Protein AF-A0A971TF16-F1 (afdb_monomer)

Nearest PDB structures (foldseek):
  4kbg-assembly1_A  TM=9.454E-01  e=7.241E-04  Therm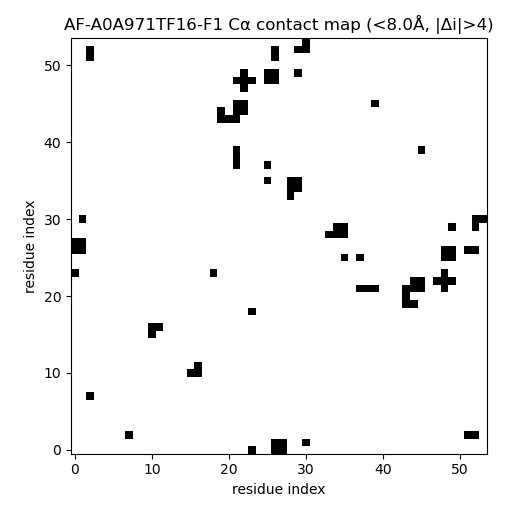us thermophilus HB27
  5gju-assembly1_A  TM=9.518E-01  e=1.442E-03  Escherichia coli K-12
  6l5m-assembly4_D  TM=8.936E-01  e=8.077E-03  Homo sapiens
  8eth-assembly1_D  TM=9.055E-01  e=9.270E-03  Schizosaccharomyces pombe
  8eti-assembly1_D  TM=8.995E-01  e=1.609E-02  Schizosaccharomyces pombe

pLDDT: mean 91.65, std 4.38, range [67.69, 96.56]

Solvent-accessible surface area (backbone atoms only — not comparable to full-atom values): 3477 Å² total; per-residue (Å²): 119,92,68,60,66,71,57,52,54,50,37,41,75,75,70,51,80,72,78,42,73,60,26,69,70,37,27,56,51,34,64,72,71,45,92,77,91,85,89,76,66,89,88,46,52,60,69,57,27,67,53,66,57,106

Foldseek 3Di:
DPADPVVQVVCVVVVNNDAFPLLVVQQVCLLVVHDDDDDDDPPRCVCCSNVRSD

Sequence (54 aa):
MGLPEVIVQRLAADGITEPFAIQAATIPDALEGKDVLGRAQTGSGKTLGFGLPL

Secondary structure (DSSP, 8-state):
----HHHHHHHHHTT--S--HHHHHHHHHHHTT--------TTS-HHHHHHTT-

Radius of gyration: 10.74 Å; Cα contacts (8 Å, |Δi|>4): 47; chains: 1; bounding box: 26×24×22 Å

Mean predicted aligned error: 2.92 Å

Structure (mmCIF, N/CA/C/O backbone):
data_AF-A0A971TF16-F1
#
_entry.id   AF-A0A971TF16-F1
#
loop_
_atom_site.group_PDB
_atom_site.id
_atom_site.type_symbol
_atom_site.label_atom_id
_atom_site.label_alt_id
_atom_site.label_comp_id
_atom_site.label_asym_id
_atom_site.label_entity_id
_atom_site.label_seq_id
_atom_site.pdbx_PDB_ins_code
_atom_site.Cartn_x
_atom_site.Cartn_y
_atom_site.Cartn_z
_atom_site.occupancy
_atom_site.B_iso_or_equiv
_atom_site.auth_seq_id
_atom_site.auth_comp_id
_atom_site.auth_asym_id
_atom_site.auth_atom_id
_atom_site.pdbx_PDB_model_num
ATOM 1 N N . MET A 1 1 ? -6.060 -2.092 -10.447 1.00 67.69 1 MET A N 1
ATOM 2 C CA . MET A 1 1 ? -4.779 -2.149 -9.708 1.00 67.69 1 MET A CA 1
ATOM 3 C C . MET A 1 1 ? -3.872 -3.300 -10.146 1.00 67.69 1 MET A C 1
ATOM 5 O O . MET A 1 1 ? -2.776 -3.365 -9.627 1.00 67.69 1 MET A O 1
ATOM 9 N N . GLY A 1 2 ? -4.276 -4.201 -11.056 1.00 81.50 2 GLY A N 1
ATOM 10 C CA . GLY A 1 2 ? -3.402 -5.304 -11.500 1.00 81.50 2 GLY A CA 1
ATOM 11 C C . GLY A 1 2 ? -3.153 -6.401 -10.453 1.00 81.50 2 GLY A C 1
ATOM 12 O O . GLY A 1 2 ? -2.423 -7.342 -10.729 1.00 81.50 2 GLY A O 1
ATOM 13 N N . LEU A 1 3 ? -3.767 -6.296 -9.270 1.00 89.81 3 LEU A N 1
ATOM 14 C CA . LEU A 1 3 ? -3.640 -7.269 -8.189 1.00 89.81 3 LEU A CA 1
ATOM 15 C C . LEU A 1 3 ? -4.504 -8.517 -8.445 1.00 89.81 3 LEU A C 1
ATOM 17 O O . LEU A 1 3 ? -5.587 -8.386 -9.026 1.00 89.81 3 LEU A O 1
ATOM 21 N N . PRO A 1 4 ? -4.087 -9.697 -7.949 1.00 91.62 4 PRO A N 1
ATOM 22 C CA . PRO A 1 4 ? -4.911 -10.900 -7.941 1.00 91.62 4 PRO A CA 1
ATOM 23 C C . PRO A 1 4 ? -6.286 -10.673 -7.301 1.00 91.62 4 PRO A C 1
ATOM 25 O O . PRO A 1 4 ? -6.404 -10.038 -6.250 1.00 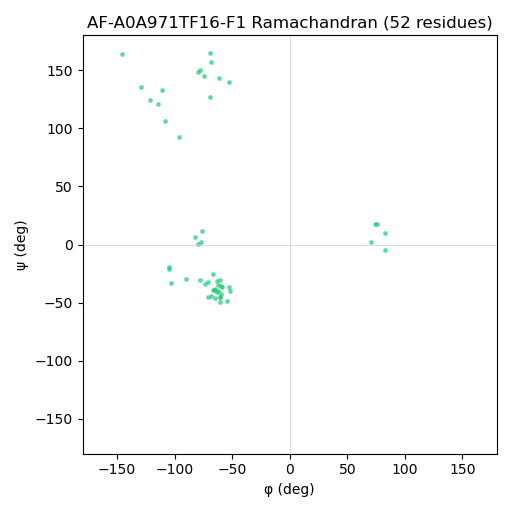91.62 4 PRO A O 1
ATOM 28 N N . GLU A 1 5 ? -7.328 -11.254 -7.893 1.00 92.44 5 GLU A N 1
ATOM 29 C CA . GLU A 1 5 ? -8.718 -11.047 -7.464 1.00 92.44 5 GLU A CA 1
ATOM 30 C C . GLU A 1 5 ? -8.965 -11.455 -6.002 1.00 92.44 5 GLU A C 1
ATOM 32 O O . GLU A 1 5 ? -9.660 -10.752 -5.2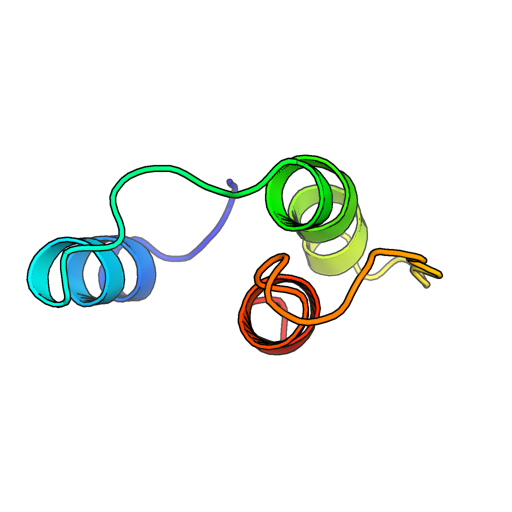72 1.00 92.44 5 GLU A O 1
ATOM 37 N N . VAL A 1 6 ? -8.318 -12.528 -5.534 1.00 94.25 6 VAL A N 1
ATOM 38 C CA . VAL A 1 6 ? -8.418 -12.994 -4.139 1.00 94.25 6 VAL A CA 1
ATOM 39 C C . VAL A 1 6 ? -7.957 -11.939 -3.125 1.00 94.25 6 VAL A C 1
ATOM 41 O O . VAL A 1 6 ? -8.550 -11.802 -2.055 1.00 94.25 6 VAL A O 1
ATOM 44 N N . ILE A 1 7 ? -6.935 -11.151 -3.471 1.00 92.56 7 ILE A N 1
ATOM 45 C CA . ILE A 1 7 ? -6.429 -10.067 -2.623 1.00 92.56 7 ILE A CA 1
ATOM 46 C C . ILE A 1 7 ? -7.444 -8.927 -2.596 1.00 92.56 7 ILE A C 1
ATOM 48 O O . ILE A 1 7 ? -7.775 -8.423 -1.526 1.00 92.56 7 ILE A O 1
ATOM 52 N N . VAL A 1 8 ? -7.978 -8.550 -3.761 1.00 92.94 8 VAL A N 1
ATOM 53 C CA . VAL A 1 8 ? -8.978 -7.480 -3.877 1.00 92.94 8 VAL A CA 1
ATOM 54 C C . VAL A 1 8 ? -10.236 -7.818 -3.075 1.00 92.94 8 VAL A C 1
ATOM 56 O O . VAL A 1 8 ? -10.722 -6.980 -2.320 1.00 92.94 8 VAL A O 1
ATOM 59 N N . GLN A 1 9 ? -10.729 -9.054 -3.177 1.00 94.44 9 GLN A N 1
ATOM 60 C CA . GLN A 1 9 ? -11.896 -9.511 -2.421 1.00 94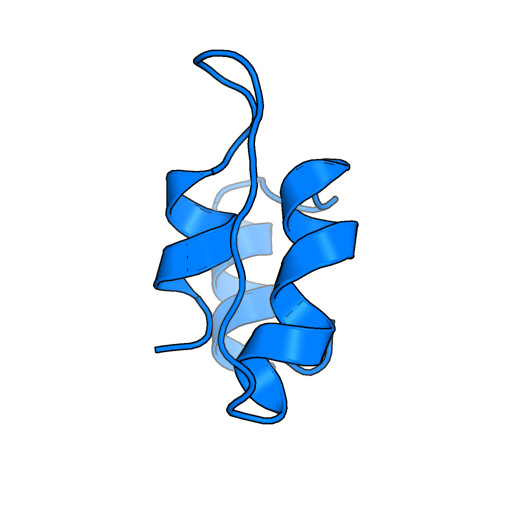.44 9 GLN A CA 1
ATOM 61 C C . GLN A 1 9 ? -11.644 -9.490 -0.910 1.00 94.44 9 GLN A C 1
ATOM 63 O O . GLN A 1 9 ? -12.514 -9.066 -0.149 1.00 94.44 9 GLN A O 1
ATOM 68 N N . ARG A 1 10 ? -10.449 -9.895 -0.462 1.00 95.19 10 ARG A N 1
ATOM 69 C CA . ARG A 1 10 ? -10.094 -9.838 0.959 1.00 95.19 10 ARG A CA 1
ATOM 70 C C . ARG A 1 10 ? -10.024 -8.402 1.477 1.00 95.19 10 ARG A C 1
ATOM 72 O O . ARG A 1 10 ? -10.598 -8.118 2.521 1.00 95.19 10 ARG A O 1
ATOM 79 N N . LEU A 1 11 ? -9.377 -7.500 0.740 1.00 92.94 11 LEU A N 1
ATOM 80 C CA . LEU A 1 11 ? -9.312 -6.081 1.102 1.00 92.94 11 LEU A CA 1
ATOM 81 C C . LEU A 1 11 ? -10.711 -5.462 1.185 1.00 92.94 11 LEU A C 1
ATOM 83 O O . LEU A 1 11 ? -11.012 -4.766 2.151 1.00 92.94 11 LEU A O 1
ATOM 87 N N . ALA A 1 12 ? -11.589 -5.779 0.231 1.00 94.19 12 ALA A N 1
ATOM 88 C CA . ALA A 1 12 ? -12.974 -5.325 0.254 1.00 94.19 12 ALA A CA 1
ATOM 89 C C . ALA A 1 12 ? -13.746 -5.864 1.473 1.00 94.19 12 ALA A C 1
ATOM 91 O O . ALA A 1 12 ? -14.494 -5.112 2.096 1.00 94.19 12 ALA A O 1
ATOM 92 N N . ALA A 1 13 ? -13.538 -7.131 1.851 1.00 96.56 13 ALA A N 1
ATOM 93 C CA . ALA A 1 13 ? -14.128 -7.716 3.059 1.00 96.56 13 ALA A CA 1
ATOM 94 C C . ALA A 1 13 ? -13.636 -7.035 4.350 1.00 96.56 13 ALA A C 1
ATOM 96 O O . ALA A 1 13 ? -14.400 -6.905 5.304 1.00 96.56 13 ALA A O 1
ATOM 97 N N . ASP A 1 14 ? -12.397 -6.540 4.348 1.00 94.38 14 ASP A N 1
ATOM 98 C CA . ASP A 1 14 ? -11.812 -5.751 5.437 1.00 94.38 14 ASP A CA 1
ATOM 99 C C . ASP A 1 14 ? -12.210 -4.250 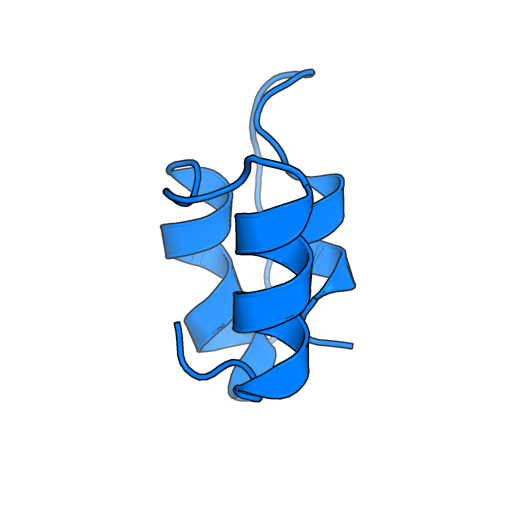5.361 1.00 94.38 14 ASP A C 1
ATOM 101 O O . ASP A 1 14 ? -11.726 -3.431 6.143 1.00 94.38 14 ASP A O 1
ATOM 105 N N . GLY A 1 15 ? -13.105 -3.870 4.436 1.00 94.56 15 GLY A N 1
ATOM 106 C CA . GLY A 1 15 ? -13.623 -2.504 4.270 1.00 94.56 15 GLY A CA 1
ATOM 107 C C . GLY A 1 15 ? -12.724 -1.564 3.459 1.00 94.56 15 GLY A C 1
ATOM 108 O O . GLY A 1 15 ? -12.976 -0.361 3.403 1.00 94.56 15 GLY A O 1
ATOM 109 N N . ILE A 1 16 ? -11.678 -2.088 2.821 1.00 91.62 16 ILE A N 1
ATOM 110 C CA . ILE A 1 1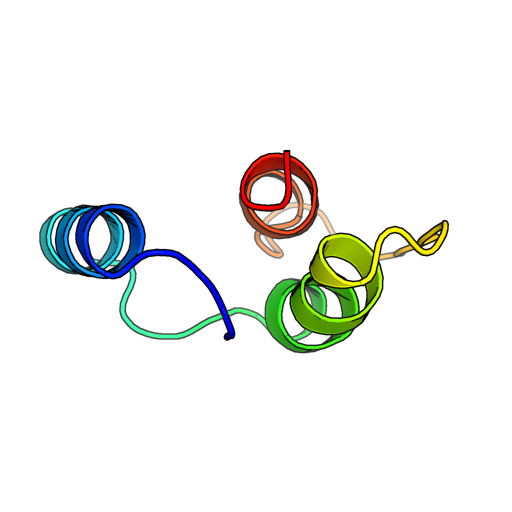6 ? -10.739 -1.332 1.989 1.00 91.62 16 ILE A CA 1
ATOM 111 C C . ILE A 1 16 ? -11.181 -1.459 0.532 1.00 91.62 16 ILE A C 1
ATOM 113 O O . ILE A 1 16 ? -10.819 -2.401 -0.173 1.00 91.62 16 ILE A O 1
ATOM 117 N N . THR A 1 17 ? -11.991 -0.506 0.082 1.00 92.31 17 THR A N 1
ATOM 118 C CA . THR A 1 17 ? -12.609 -0.536 -1.254 1.00 92.31 17 THR A CA 1
ATOM 119 C C . THR A 1 17 ? -11.965 0.422 -2.249 1.00 92.31 17 THR A C 1
ATOM 121 O O . THR A 1 17 ? -12.087 0.219 -3.455 1.00 92.31 17 THR A O 1
ATOM 124 N N . GLU A 1 18 ? -11.255 1.444 -1.768 1.00 91.19 18 GLU A N 1
ATOM 125 C CA . GLU A 1 18 ? -10.591 2.441 -2.605 1.00 91.19 18 GLU A CA 1
ATOM 126 C C . GLU A 1 18 ? -9.120 2.605 -2.204 1.00 91.19 18 GLU A C 1
ATOM 128 O O . GLU A 1 18 ? -8.809 2.686 -1.011 1.00 91.19 18 GLU A O 1
ATOM 133 N N . PRO A 1 19 ? -8.194 2.659 -3.176 1.00 91.38 19 PRO A N 1
ATOM 134 C CA . PRO A 1 19 ? -6.792 2.887 -2.879 1.00 91.38 19 PRO A CA 1
ATOM 135 C C . PRO A 1 19 ? -6.524 4.344 -2.495 1.00 91.38 19 PRO A C 1
ATOM 137 O O . PRO A 1 19 ? -7.056 5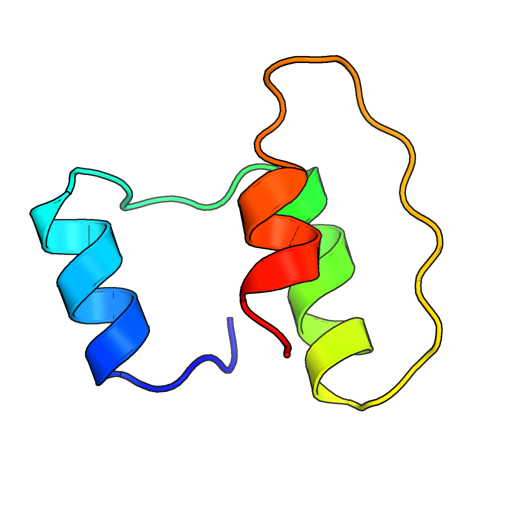.281 -3.089 1.00 91.38 19 PRO A O 1
ATOM 140 N N . PHE A 1 20 ? -5.590 4.552 -1.569 1.00 93.50 20 PHE A N 1
ATOM 141 C CA . PHE A 1 20 ? -5.017 5.878 -1.337 1.00 93.50 20 PHE A CA 1
ATOM 142 C C . PHE A 1 20 ? -4.160 6.328 -2.527 1.00 93.50 20 PHE A C 1
ATOM 144 O O . PHE A 1 20 ? -3.591 5.504 -3.244 1.00 93.50 20 PHE A O 1
ATOM 151 N N . ALA A 1 21 ? -3.965 7.643 -2.678 1.00 93.00 21 ALA A N 1
ATOM 152 C CA . ALA A 1 21 ? -3.178 8.222 -3.773 1.00 93.00 21 ALA A CA 1
ATOM 153 C C . ALA A 1 21 ? -1.777 7.598 -3.917 1.00 93.00 21 ALA A C 1
ATOM 155 O O . ALA A 1 21 ? -1.344 7.322 -5.031 1.00 93.00 21 ALA A O 1
ATOM 156 N N . ILE A 1 22 ? -1.089 7.313 -2.801 1.00 93.75 22 ILE A N 1
ATOM 157 C CA . ILE A 1 22 ? 0.228 6.662 -2.854 1.00 93.75 22 ILE A CA 1
ATOM 158 C C . ILE A 1 22 ? 0.138 5.231 -3.395 1.00 93.75 22 ILE A C 1
ATOM 160 O O . ILE A 1 22 ? 0.976 4.846 -4.190 1.00 93.75 22 ILE A O 1
ATOM 164 N N . GLN A 1 23 ? -0.893 4.466 -3.030 1.00 94.06 23 GLN A N 1
ATOM 165 C CA . GLN A 1 23 ? -1.088 3.091 -3.499 1.00 94.06 23 GLN A CA 1
ATOM 166 C C . GLN A 1 23 ? -1.411 3.070 -4.996 1.00 94.06 23 GLN A C 1
ATOM 168 O O . GLN A 1 23 ? -0.827 2.292 -5.743 1.00 94.06 23 GLN A O 1
ATOM 173 N N . ALA A 1 24 ? -2.299 3.962 -5.445 1.00 93.06 24 ALA A N 1
ATOM 174 C CA . ALA A 1 24 ? -2.633 4.105 -6.860 1.00 93.06 24 ALA A CA 1
ATOM 175 C C . ALA A 1 24 ? -1.420 4.527 -7.705 1.00 93.06 24 ALA A C 1
ATOM 177 O O . ALA A 1 24 ? -1.291 4.081 -8.842 1.00 93.06 24 ALA A O 1
ATOM 178 N N . ALA A 1 25 ? -0.529 5.350 -7.141 1.00 92.56 25 ALA A N 1
ATOM 179 C CA . ALA A 1 25 ? 0.685 5.802 -7.808 1.00 92.56 25 ALA A CA 1
ATOM 180 C C . ALA A 1 25 ? 1.807 4.750 -7.832 1.00 92.56 25 ALA A C 1
ATOM 182 O O . ALA A 1 25 ? 2.602 4.768 -8.761 1.00 92.56 25 ALA A O 1
ATOM 183 N N . THR A 1 26 ? 1.906 3.860 -6.833 1.00 93.31 26 THR A N 1
ATOM 184 C CA . THR A 1 26 ? 3.053 2.937 -6.708 1.00 93.31 26 THR A CA 1
ATOM 185 C C . THR A 1 26 ? 2.766 1.502 -7.136 1.00 93.31 26 THR A C 1
ATOM 187 O O . THR A 1 26 ? 3.668 0.840 -7.637 1.00 93.31 26 THR A O 1
ATOM 190 N N . ILE A 1 27 ? 1.542 0.996 -6.937 1.00 94.00 27 ILE A N 1
ATOM 191 C CA . ILE A 1 27 ? 1.216 -0.421 -7.180 1.00 94.00 27 ILE A CA 1
ATOM 192 C C . ILE A 1 27 ? 1.446 -0.838 -8.644 1.00 94.00 27 ILE A C 1
ATOM 194 O O . ILE A 1 27 ? 2.041 -1.894 -8.837 1.00 94.00 27 ILE A O 1
ATOM 198 N N . PRO A 1 28 ? 1.032 -0.067 -9.675 1.00 93.38 28 PRO A N 1
ATOM 199 C CA . PRO A 1 28 ? 1.232 -0.481 -11.065 1.00 93.38 28 PRO A CA 1
ATOM 200 C C . PRO A 1 28 ? 2.708 -0.675 -11.432 1.00 93.38 28 PRO A C 1
ATOM 202 O O . PRO A 1 28 ? 3.072 -1.735 -11.928 1.00 93.38 28 PRO A O 1
ATOM 205 N N . ASP A 1 29 ? 3.566 0.301 -11.119 1.00 93.88 29 ASP A N 1
ATOM 206 C CA . ASP A 1 29 ? 5.002 0.217 -11.416 1.00 93.88 29 ASP A CA 1
ATOM 207 C C . ASP A 1 29 ? 5.691 -0.910 -10.631 1.00 93.88 29 ASP A C 1
ATOM 209 O O . ASP A 1 29 ? 6.544 -1.613 -11.172 1.00 93.88 29 ASP A O 1
ATOM 213 N N . ALA A 1 30 ? 5.294 -1.123 -9.372 1.00 93.19 30 ALA A N 1
ATOM 214 C CA . ALA A 1 30 ? 5.837 -2.198 -8.547 1.00 93.19 30 ALA A CA 1
ATOM 215 C C . ALA A 1 30 ? 5.451 -3.592 -9.077 1.00 93.19 30 ALA A C 1
ATOM 217 O O . ALA A 1 30 ? 6.288 -4.490 -9.094 1.00 93.19 30 ALA A O 1
ATOM 218 N N . LEU A 1 31 ? 4.218 -3.770 -9.570 1.00 93.12 31 LEU A N 1
ATOM 219 C CA . LEU A 1 31 ? 3.781 -5.020 -10.209 1.00 93.12 31 LEU A CA 1
ATOM 220 C C . LEU A 1 31 ? 4.511 -5.304 -11.528 1.00 93.12 31 LEU A C 1
ATOM 222 O O . LEU A 1 31 ? 4.637 -6.459 -11.927 1.00 93.12 31 LEU A O 1
ATOM 226 N N . GLU A 1 32 ? 5.014 -4.267 -12.195 1.00 93.81 32 GLU A N 1
ATOM 227 C CA . GLU A 1 32 ? 5.879 -4.395 -13.372 1.00 93.81 32 GLU A CA 1
ATOM 228 C C . GLU A 1 32 ? 7.342 -4.712 -13.005 1.00 93.81 32 GLU A C 1
ATOM 230 O O . GLU A 1 32 ? 8.186 -4.842 -13.892 1.00 93.81 32 GLU A O 1
ATOM 235 N N . GLY A 1 33 ? 7.660 -4.848 -11.712 1.00 92.50 33 GLY A N 1
ATOM 236 C CA . GLY A 1 33 ? 9.004 -5.149 -11.219 1.00 92.50 33 GLY A CA 1
ATOM 237 C C . GLY A 1 33 ? 9.962 -3.956 -11.253 1.00 92.50 33 GLY A C 1
ATOM 238 O O . GLY A 1 33 ? 11.175 -4.153 -11.204 1.00 92.50 33 GLY A O 1
ATOM 239 N N . LYS A 1 34 ? 9.447 -2.724 -11.363 1.00 94.75 34 LYS A N 1
ATOM 240 C CA . LYS A 1 34 ? 10.267 -1.509 -11.296 1.00 94.75 34 LYS A CA 1
ATOM 241 C C . LYS A 1 34 ? 10.583 -1.157 -9.847 1.00 94.75 34 LYS A C 1
ATOM 243 O O . LYS A 1 34 ? 9.751 -1.324 -8.955 1.00 94.75 34 LYS A O 1
ATOM 248 N N . ASP A 1 35 ? 11.750 -0.560 -9.633 1.00 94.00 35 ASP A N 1
ATOM 249 C CA . ASP A 1 35 ? 12.075 0.064 -8.355 1.00 94.00 35 ASP A CA 1
ATOM 250 C C . ASP A 1 35 ? 11.220 1.320 -8.148 1.00 94.00 35 ASP A C 1
ATOM 252 O O . ASP A 1 35 ? 11.198 2.226 -8.986 1.00 94.00 35 ASP A O 1
ATOM 256 N N . VAL A 1 36 ? 10.531 1.396 -7.008 1.00 92.31 36 VAL A N 1
ATOM 257 C CA . VAL A 1 36 ? 9.629 2.506 -6.683 1.00 92.31 36 VAL A CA 1
ATOM 258 C C . VAL A 1 36 ? 10.061 3.191 -5.391 1.00 92.31 36 VAL A C 1
ATOM 260 O O . VAL A 1 36 ? 10.120 2.576 -4.327 1.00 92.31 36 VAL A O 1
ATOM 263 N N . LEU A 1 37 ? 10.286 4.506 -5.461 1.00 90.75 37 LEU A N 1
ATOM 264 C CA . LEU A 1 37 ? 10.517 5.355 -4.293 1.00 90.75 37 LEU A CA 1
ATOM 265 C C . LEU A 1 37 ? 9.301 6.256 -4.053 1.00 90.75 37 LEU A C 1
ATOM 267 O O . LEU A 1 37 ? 9.084 7.231 -4.767 1.00 90.75 37 LEU A O 1
ATOM 271 N N . GLY A 1 38 ? 8.508 5.948 -3.026 1.00 87.25 38 GLY A N 1
ATOM 272 C CA . GLY A 1 38 ? 7.326 6.737 -2.670 1.00 87.25 38 GLY A CA 1
ATOM 273 C C . GLY A 1 38 ? 7.483 7.485 -1.347 1.00 87.25 38 GLY A C 1
ATOM 274 O O . GLY A 1 38 ? 7.859 6.910 -0.325 1.00 87.25 38 GLY A O 1
ATOM 275 N N . ARG A 1 39 ? 7.123 8.774 -1.340 1.00 91.12 39 ARG A N 1
ATOM 276 C CA . ARG A 1 39 ? 7.055 9.606 -0.131 1.00 91.12 39 ARG A CA 1
ATOM 277 C C . ARG A 1 39 ? 5.607 10.012 0.129 1.00 91.12 39 ARG A C 1
ATOM 279 O O . ARG A 1 39 ? 4.991 10.687 -0.683 1.00 91.12 39 ARG A O 1
ATOM 286 N N . ALA A 1 40 ? 5.080 9.639 1.290 1.00 90.31 40 ALA A N 1
ATOM 287 C CA . ALA A 1 40 ? 3.763 10.069 1.761 1.00 90.31 40 ALA A CA 1
ATOM 288 C C . ALA A 1 40 ? 3.780 10.238 3.286 1.00 90.31 40 ALA A C 1
ATOM 290 O O . ALA A 1 40 ? 4.675 9.713 3.956 1.00 90.31 40 ALA A O 1
ATOM 291 N N . GLN A 1 41 ? 2.795 10.930 3.854 1.00 92.75 41 GLN A N 1
ATOM 292 C CA . GLN A 1 41 ? 2.658 11.090 5.307 1.00 92.75 41 GLN A CA 1
ATOM 293 C C . GLN A 1 41 ? 2.279 9.770 6.010 1.00 92.75 41 GLN A C 1
ATOM 295 O O . GLN A 1 41 ? 1.919 8.768 5.379 1.00 92.75 41 GLN A O 1
ATOM 300 N N . THR A 1 42 ? 2.433 9.714 7.333 1.00 91.94 42 THR A N 1
ATOM 301 C CA . THR A 1 42 ? 1.939 8.584 8.140 1.00 91.94 42 THR A CA 1
ATOM 302 C C . THR A 1 42 ? 0.418 8.481 8.003 1.00 91.94 42 THR A C 1
ATOM 304 O O . THR A 1 42 ? -0.260 9.494 7.862 1.00 91.94 42 THR A O 1
ATOM 307 N N . GLY A 1 43 ? -0.113 7.257 7.972 1.00 90.62 43 GLY A N 1
ATOM 308 C CA . GLY A 1 43 ? -1.541 7.014 7.739 1.00 90.62 43 GLY A CA 1
ATOM 309 C C . GLY A 1 43 ? -1.974 7.019 6.266 1.00 90.62 43 GLY A C 1
ATOM 310 O O . GLY A 1 43 ? -3.105 6.659 5.984 1.00 90.62 43 GLY A O 1
ATOM 311 N N . SER A 1 44 ? -1.094 7.325 5.303 1.00 91.31 44 SER A N 1
ATOM 312 C CA . SER A 1 44 ? -1.441 7.315 3.865 1.00 91.31 44 SER A CA 1
ATOM 313 C C . SER A 1 44 ? -1.536 5.926 3.216 1.00 91.31 44 SER A C 1
ATOM 315 O O . SER A 1 44 ? -1.512 5.830 1.997 1.00 91.31 44 SER A O 1
ATOM 317 N N . GLY A 1 45 ? -1.548 4.834 3.986 1.00 92.50 45 GLY A N 1
ATOM 318 C CA . GLY A 1 45 ? -1.663 3.481 3.423 1.00 92.50 45 GLY A CA 1
ATOM 319 C C . GLY A 1 45 ? -0.408 2.932 2.723 1.00 92.50 45 GLY A C 1
ATOM 320 O O . GLY A 1 45 ? -0.510 1.952 1.984 1.00 92.50 45 GLY A O 1
ATOM 321 N N . LYS A 1 46 ? 0.779 3.512 2.971 1.00 94.62 46 LYS A N 1
ATOM 322 C CA . LYS A 1 46 ? 2.063 3.061 2.388 1.00 94.62 46 LYS A CA 1
ATOM 323 C C . LYS A 1 46 ? 2.337 1.566 2.595 1.00 94.62 46 LYS 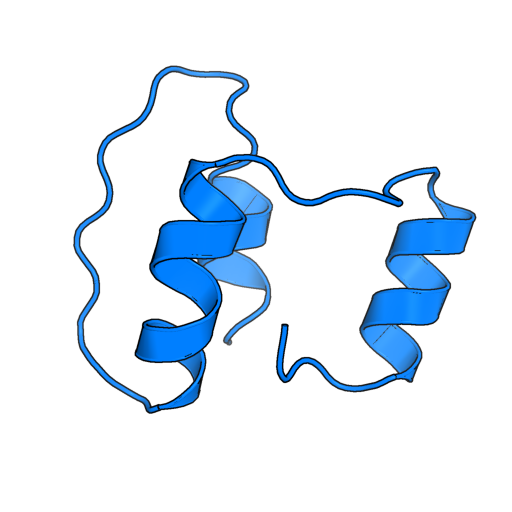A C 1
ATOM 325 O O . LYS A 1 46 ? 2.857 0.928 1.693 1.00 94.62 46 LYS A O 1
ATOM 330 N N . THR A 1 47 ? 1.961 1.004 3.747 1.00 93.19 47 THR A N 1
ATOM 331 C CA . THR A 1 47 ? 2.172 -0.419 4.067 1.00 93.19 47 THR A CA 1
ATOM 332 C C . THR A 1 47 ? 1.580 -1.342 3.005 1.00 93.19 47 THR A C 1
ATOM 334 O O . THR A 1 47 ? 2.279 -2.210 2.501 1.00 93.19 47 THR A O 1
ATOM 337 N N . LEU A 1 48 ? 0.326 -1.120 2.607 1.00 92.25 48 LEU A N 1
ATOM 338 C CA . LEU A 1 48 ? -0.292 -1.892 1.526 1.00 92.25 48 LEU A CA 1
ATOM 339 C C . LEU A 1 48 ? 0.263 -1.487 0.153 1.00 92.25 48 LEU A C 1
ATOM 341 O O . LEU A 1 48 ? 0.440 -2.341 -0.706 1.00 92.25 48 LEU A O 1
ATOM 345 N N . GLY A 1 49 ? 0.599 -0.208 -0.043 1.00 90.75 49 GLY A N 1
ATOM 346 C CA . GLY A 1 49 ? 1.147 0.291 -1.312 1.00 90.75 49 GLY A CA 1
ATOM 347 C C . GLY A 1 49 ? 2.473 -0.352 -1.731 1.00 90.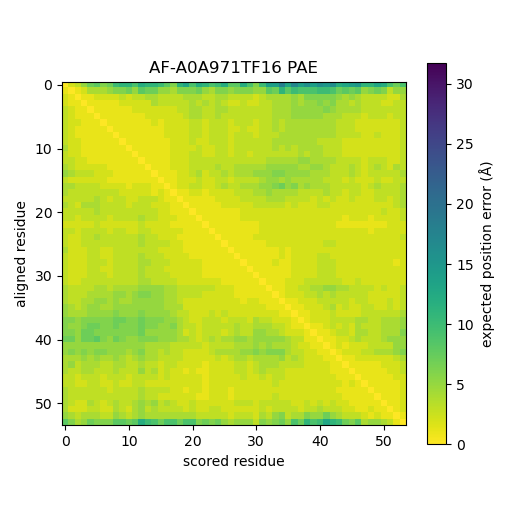75 49 GLY A C 1
ATOM 348 O O . GLY A 1 49 ? 2.706 -0.498 -2.926 1.00 90.75 49 GLY A O 1
ATOM 349 N N . PHE A 1 50 ? 3.304 -0.757 -0.765 1.00 90.62 50 PHE A N 1
ATOM 350 C CA . PHE A 1 50 ? 4.563 -1.476 -1.011 1.00 90.62 50 PHE A CA 1
ATOM 351 C C . PHE A 1 50 ? 4.496 -2.973 -0.685 1.00 90.62 50 PHE A C 1
ATOM 353 O O . PHE A 1 50 ? 5.343 -3.721 -1.151 1.00 90.62 50 PHE A O 1
ATOM 360 N N . GLY A 1 51 ? 3.527 -3.410 0.125 1.00 91.62 51 GLY A N 1
ATOM 361 C CA . GLY A 1 51 ? 3.405 -4.806 0.550 1.00 91.62 51 GLY A CA 1
ATOM 362 C C . GLY A 1 51 ? 2.548 -5.682 -0.365 1.00 91.62 51 GLY A C 1
ATOM 363 O O . GLY A 1 51 ? 2.790 -6.877 -0.436 1.00 91.62 51 GLY A O 1
ATOM 364 N N . LEU A 1 52 ? 1.549 -5.117 -1.054 1.00 91.44 52 LEU A N 1
ATOM 365 C CA . LEU A 1 52 ? 0.683 -5.871 -1.975 1.00 91.44 52 LEU A CA 1
ATOM 366 C C . LEU A 1 52 ? 1.368 -6.319 -3.281 1.00 91.44 52 LEU A C 1
ATOM 368 O O . LEU A 1 52 ? 0.969 -7.359 -3.795 1.00 91.44 52 LEU A O 1
ATOM 372 N N . PRO A 1 53 ? 2.337 -5.569 -3.845 1.00 87.00 53 PRO A N 1
ATOM 373 C CA . PRO A 1 53 ? 3.053 -5.999 -5.049 1.00 87.00 53 PRO A CA 1
ATOM 374 C C . PRO A 1 53 ? 4.138 -7.076 -4.835 1.00 87.00 53 PRO A C 1
ATOM 376 O O . PRO A 1 53 ? 4.822 -7.400 -5.802 1.00 87.00 53 PRO A O 1
ATOM 379 N N . LEU A 1 54 ? 4.334 -7.578 -3.605 1.00 79.25 54 LEU A N 1
ATOM 380 C CA . LEU A 1 54 ? 5.346 -8.591 -3.248 1.00 79.25 54 LEU A CA 1
ATOM 381 C C . LEU A 1 54 ? 4.838 -10.035 -3.372 1.00 79.25 54 LEU A C 1
ATOM 383 O O . LEU A 1 54 ? 3.620 -10.260 -3.192 1.00 79.25 54 LEU A O 1
#